Protein AF-A0A960N3G1-F1 (afdb_monomer_lite)

Sequence (128 aa):
MLFERSHIGPIVGRLAEEFGIHLGTVSWRFPGWCGLLYDEERYLWGTHFSKKRFSAHCLEEYARTFRTVEVDSTYYALPKMDFIDGLAAQVPKDFVFSFKVPDDITIKTFPHLNTFGDRAGKANPYFL

Foldseek 3Di:
DAADLVVQQVVQVCCCVVPVDFDEEADQQDPVCDVGQDPQVQQDDDNDGHSPSSVQQRLLSRQSRGQEYEDAVCQADPDDPVRVVSNCVSHDPRRYYHYDHHPLADPQQADQDVSCPPRHRPGRPNYD

Secondary structure (DSSP, 8-state):
----HHHHHHHHHHHHHHH----EEE-S--GGGBTTTB-GGGGEETTEE-HHHHHHHHHHHHTTT-SEEEEGGGGSSPPPHHHHHHHHTTS-TT-EEEEPPPHHHH-SB--S-GGGGGGTTSBPTT--

Radius of gyration: 18.04 Å; chains: 1; bounding box: 43×40×47 Å

Structure (mmCIF, N/CA/C/O backbone):
data_AF-A0A960N3G1-F1
#
_entry.id   AF-A0A960N3G1-F1
#
loop_
_atom_site.group_PDB
_atom_site.id
_atom_site.type_symbol
_atom_site.label_atom_id
_atom_site.label_alt_id
_atom_site.label_comp_id
_atom_site.label_asym_id
_atom_site.label_entity_id
_atom_site.label_seq_id
_atom_site.pdbx_PDB_ins_code
_atom_site.Cartn_x
_atom_site.Cartn_y
_atom_site.Cartn_z
_atom_site.occupancy
_atom_site.B_iso_or_equiv
_atom_site.auth_seq_id
_atom_site.auth_comp_id
_atom_site.auth_asym_id
_atom_site.auth_atom_id
_atom_site.pdbx_PDB_model_num
ATOM 1 N N . MET A 1 1 ? 25.361 2.142 -2.681 1.00 52.94 1 MET A N 1
ATOM 2 C CA . MET A 1 1 ? 24.886 0.818 -3.131 1.00 52.94 1 MET A CA 1
ATOM 3 C C . MET A 1 1 ? 23.586 1.078 -3.880 1.00 52.94 1 MET A C 1
ATOM 5 O O . MET A 1 1 ? 22.677 1.610 -3.255 1.00 52.94 1 MET A O 1
ATOM 9 N N . LEU A 1 2 ? 23.541 0.887 -5.204 1.00 70.94 2 LEU A N 1
ATOM 10 C CA . LEU A 1 2 ? 22.304 1.087 -5.974 1.00 70.94 2 LEU A CA 1
ATOM 11 C C . LEU A 1 2 ? 21.372 -0.113 -5.752 1.00 70.94 2 LEU A C 1
ATOM 13 O O . LEU A 1 2 ? 21.829 -1.246 -5.634 1.00 70.94 2 LEU A O 1
ATOM 17 N N . PHE A 1 3 ? 20.072 0.146 -5.668 1.00 82.38 3 PHE A N 1
ATOM 18 C CA . PHE A 1 3 ? 19.040 -0.887 -5.636 1.00 82.38 3 PHE A CA 1
ATOM 19 C C . PHE A 1 3 ? 18.870 -1.461 -7.050 1.00 82.38 3 PHE A C 1
ATOM 21 O O . PHE A 1 3 ? 18.434 -0.744 -7.948 1.00 82.38 3 PHE A O 1
ATOM 28 N N . GLU A 1 4 ? 19.198 -2.739 -7.258 1.00 86.25 4 GLU A N 1
ATOM 29 C CA . GLU A 1 4 ? 19.059 -3.404 -8.562 1.00 86.25 4 GLU A CA 1
ATOM 30 C C . GLU A 1 4 ? 17.865 -4.370 -8.576 1.00 86.25 4 GLU A C 1
ATOM 32 O O . GLU A 1 4 ? 17.924 -5.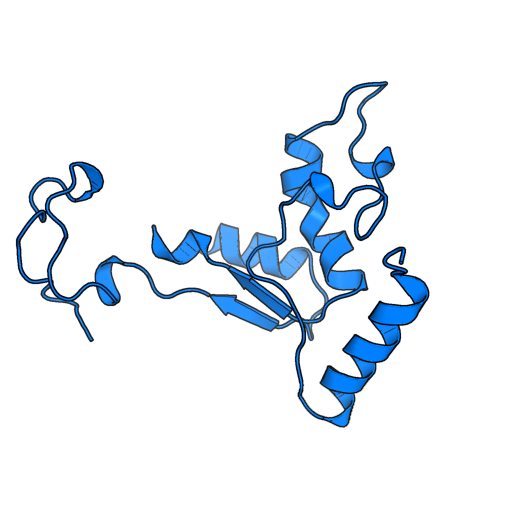483 -8.044 1.00 86.25 4 GLU A O 1
ATOM 37 N N . ARG A 1 5 ? 16.772 -3.953 -9.233 1.00 85.12 5 ARG A N 1
ATOM 38 C CA . ARG A 1 5 ? 15.532 -4.740 -9.401 1.00 85.12 5 ARG A CA 1
ATOM 39 C C . ARG A 1 5 ? 15.765 -6.150 -9.940 1.00 85.12 5 ARG A C 1
ATOM 41 O O . ARG A 1 5 ? 15.140 -7.095 -9.464 1.00 85.12 5 ARG A O 1
ATOM 48 N N . SER A 1 6 ? 16.658 -6.283 -10.921 1.00 87.19 6 SER A N 1
ATOM 49 C CA . SER A 1 6 ? 16.989 -7.549 -11.589 1.00 87.19 6 SER A CA 1
ATOM 50 C C . SER A 1 6 ? 17.617 -8.574 -10.646 1.00 87.19 6 SER A C 1
ATOM 52 O O . SER A 1 6 ? 17.460 -9.772 -10.863 1.00 87.19 6 SER A O 1
ATOM 54 N N . HIS A 1 7 ? 18.291 -8.116 -9.591 1.00 90.38 7 HIS A N 1
ATOM 55 C CA . HIS A 1 7 ? 18.900 -8.983 -8.591 1.00 90.38 7 HIS A CA 1
ATOM 56 C C . HIS A 1 7 ? 17.939 -9.255 -7.422 1.00 90.38 7 HIS A C 1
ATOM 58 O O . HIS A 1 7 ? 17.792 -10.397 -6.989 1.00 90.38 7 HIS A O 1
ATOM 64 N N . ILE A 1 8 ? 17.240 -8.226 -6.934 1.00 92.25 8 ILE A N 1
ATOM 65 C CA . ILE A 1 8 ? 16.378 -8.339 -5.746 1.00 92.25 8 ILE A CA 1
ATOM 66 C C . ILE A 1 8 ? 15.095 -9.125 -6.041 1.00 92.25 8 ILE A C 1
ATOM 68 O O . ILE A 1 8 ? 14.712 -9.972 -5.237 1.00 92.25 8 ILE A O 1
ATOM 72 N N . GLY A 1 9 ? 14.454 -8.894 -7.193 1.00 93.06 9 GLY A N 1
ATOM 73 C CA . GLY A 1 9 ? 13.182 -9.536 -7.546 1.00 93.06 9 GLY A CA 1
ATOM 74 C C . GLY A 1 9 ? 13.225 -11.070 -7.471 1.00 93.06 9 GLY A C 1
ATOM 75 O O . GLY A 1 9 ? 12.397 -11.656 -6.774 1.00 93.06 9 GLY A O 1
ATOM 76 N N . PRO A 1 10 ? 14.213 -11.742 -8.096 1.00 94.88 10 PRO A N 1
ATOM 77 C CA . PRO A 1 10 ? 14.358 -13.195 -7.996 1.00 94.88 10 PRO A CA 1
ATOM 78 C C . PRO A 1 10 ? 14.589 -13.710 -6.570 1.00 94.88 10 PRO A C 1
ATOM 80 O O . PRO A 1 10 ? 14.093 -14.779 -6.222 1.00 94.88 10 PRO A O 1
ATOM 83 N N . ILE A 1 11 ? 15.329 -12.972 -5.734 1.00 95.19 11 ILE A N 1
ATOM 84 C CA . ILE A 1 11 ? 15.574 -13.363 -4.336 1.00 95.19 11 ILE A CA 1
ATOM 85 C C . ILE A 1 11 ? 14.272 -13.295 -3.536 1.00 95.19 11 ILE A C 1
ATOM 87 O O . ILE A 1 11 ? 13.922 -14.256 -2.855 1.00 95.19 11 ILE A O 1
ATOM 91 N N . VAL A 1 12 ? 13.541 -12.182 -3.646 1.00 95.62 12 VAL A N 1
ATOM 92 C CA . VAL A 1 12 ? 12.249 -12.000 -2.969 1.00 95.62 12 VAL A CA 1
ATOM 93 C C . VAL A 1 12 ? 11.222 -13.023 -3.467 1.00 95.62 12 VAL A C 1
ATOM 95 O O . VAL A 1 12 ? 10.473 -13.568 -2.662 1.00 95.62 12 VAL A O 1
ATOM 98 N N . GLY A 1 13 ? 11.225 -13.334 -4.768 1.00 95.62 13 GLY A N 1
ATOM 99 C CA . GLY A 1 13 ? 10.397 -14.390 -5.356 1.00 95.62 13 GLY A CA 1
ATOM 100 C C . GLY A 1 13 ? 10.655 -15.759 -4.727 1.00 95.62 13 GLY A C 1
ATOM 101 O O . GLY A 1 13 ? 9.722 -16.362 -4.206 1.00 95.62 13 GLY A O 1
ATOM 102 N N . ARG A 1 14 ? 11.920 -16.205 -4.675 1.00 96.50 14 ARG A N 1
ATOM 103 C CA . ARG A 1 14 ? 12.274 -17.486 -4.035 1.00 96.50 14 ARG A CA 1
ATOM 104 C C . ARG A 1 14 ? 11.903 -17.535 -2.555 1.00 96.50 14 ARG A C 1
ATOM 106 O O . ARG A 1 14 ? 11.443 -18.567 -2.088 1.00 96.50 14 ARG A O 1
ATOM 113 N N . LEU A 1 15 ? 12.069 -16.437 -1.811 1.00 97.12 15 LEU A N 1
ATOM 114 C CA . LEU A 1 15 ? 11.665 -16.388 -0.399 1.00 97.12 15 LEU A CA 1
ATOM 115 C C . LEU A 1 15 ? 10.162 -16.644 -0.216 1.00 97.12 15 LEU A C 1
ATOM 117 O O . LEU A 1 15 ? 9.778 -17.392 0.685 1.00 97.12 15 LEU A O 1
ATOM 121 N N . ALA A 1 16 ? 9.329 -16.066 -1.083 1.00 96.38 16 ALA A N 1
ATOM 122 C CA . ALA A 1 16 ? 7.888 -16.283 -1.043 1.00 96.38 16 ALA A CA 1
ATOM 123 C C . ALA A 1 16 ? 7.522 -17.718 -1.458 1.00 96.38 16 ALA A C 1
ATOM 125 O O . ALA A 1 16 ? 6.764 -18.379 -0.753 1.00 96.38 16 ALA A O 1
ATOM 126 N N . GLU A 1 17 ? 8.092 -18.212 -2.560 1.00 95.81 17 GLU A N 1
ATOM 127 C CA . GLU A 1 17 ? 7.750 -19.514 -3.149 1.00 95.81 17 GLU A CA 1
ATOM 128 C C . GLU A 1 17 ? 8.268 -20.707 -2.326 1.00 95.81 17 GLU A C 1
ATOM 130 O O . GLU A 1 17 ? 7.529 -21.662 -2.099 1.00 95.81 17 GLU A O 1
ATOM 135 N N . GLU A 1 18 ? 9.519 -20.662 -1.860 1.00 97.69 18 GLU A N 1
ATOM 136 C CA . GLU A 1 18 ? 10.168 -21.793 -1.179 1.00 97.69 18 GLU A CA 1
ATOM 137 C C . GLU A 1 18 ? 9.945 -21.785 0.339 1.00 97.69 18 GLU A C 1
ATOM 139 O O . GLU A 1 18 ? 9.923 -22.844 0.966 1.00 97.69 18 GLU A O 1
ATOM 144 N N . PHE A 1 19 ? 9.777 -20.603 0.942 1.00 97.62 19 PHE A N 1
ATOM 145 C CA . PHE A 1 19 ? 9.746 -20.450 2.403 1.00 97.62 19 PHE A CA 1
ATOM 146 C C . PHE A 1 19 ? 8.479 -19.767 2.933 1.00 97.62 19 PHE A C 1
ATOM 148 O O . PHE A 1 19 ? 8.326 -19.638 4.147 1.00 97.62 19 PHE A O 1
ATOM 155 N N . GLY A 1 20 ? 7.576 -19.298 2.064 1.00 96.56 20 GLY A N 1
ATOM 156 C CA . GLY A 1 20 ? 6.399 -18.526 2.476 1.00 96.56 20 GLY A CA 1
ATOM 157 C C . GLY A 1 20 ? 6.734 -17.151 3.072 1.00 96.56 20 GLY A C 1
ATOM 158 O O . GLY A 1 20 ? 5.869 -16.506 3.671 1.00 96.56 20 GLY A O 1
ATOM 159 N N . ILE A 1 21 ? 7.976 -16.678 2.922 1.00 97.38 21 ILE A N 1
ATOM 160 C CA . ILE A 1 21 ? 8.445 -15.403 3.469 1.00 97.38 21 ILE A CA 1
ATOM 161 C C . ILE A 1 21 ? 8.199 -14.305 2.436 1.00 97.38 21 ILE A C 1
ATOM 163 O O . ILE A 1 21 ? 8.877 -14.223 1.415 1.00 97.38 21 ILE A O 1
ATOM 167 N N . HIS A 1 22 ? 7.250 -13.419 2.728 1.00 97.69 22 HIS A N 1
ATOM 168 C CA . HIS A 1 22 ? 6.891 -12.319 1.839 1.00 97.69 22 HIS A CA 1
ATOM 169 C C . HIS A 1 22 ? 7.577 -11.027 2.288 1.00 97.69 22 HIS A C 1
ATOM 171 O O . HIS A 1 22 ? 7.336 -10.541 3.392 1.00 97.69 22 HIS A O 1
ATOM 177 N N . LEU A 1 23 ? 8.420 -10.457 1.422 1.00 97.25 23 LEU A N 1
ATOM 178 C CA . LEU A 1 23 ? 9.073 -9.168 1.659 1.00 97.25 23 LEU A CA 1
ATOM 179 C C . LEU A 1 23 ? 8.404 -8.063 0.840 1.00 97.25 23 LEU A C 1
ATOM 181 O O . LEU A 1 23 ? 8.125 -8.236 -0.350 1.00 97.25 23 LEU A O 1
ATOM 185 N N . GLY A 1 24 ? 8.183 -6.923 1.491 1.00 97.00 24 GLY A N 1
ATOM 186 C CA . GLY A 1 24 ? 7.532 -5.746 0.928 1.00 97.00 24 GLY A CA 1
ATOM 187 C C . GLY A 1 24 ? 7.744 -4.510 1.800 1.00 97.00 24 GLY A C 1
ATOM 188 O O . GLY A 1 24 ? 8.561 -4.510 2.720 1.00 97.00 24 GLY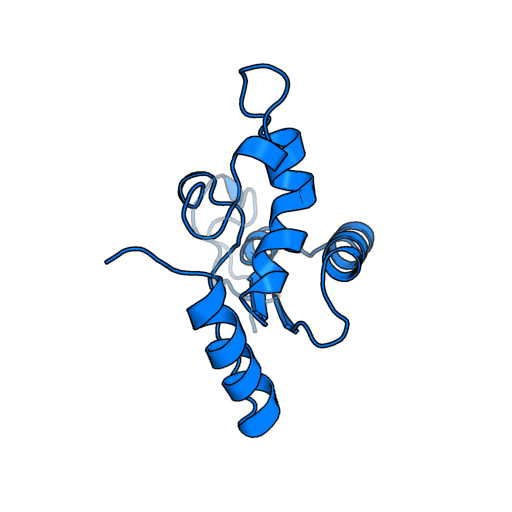 A O 1
ATOM 189 N N . THR A 1 25 ? 7.005 -3.448 1.499 1.00 97.50 25 THR A N 1
ATOM 190 C CA . THR A 1 25 ? 7.087 -2.141 2.167 1.00 97.50 25 THR A CA 1
ATOM 191 C C . THR A 1 25 ? 5.726 -1.707 2.699 1.00 97.50 25 THR A C 1
ATOM 193 O O . THR A 1 25 ? 4.688 -2.247 2.312 1.00 97.50 25 THR A O 1
ATOM 196 N N . VAL A 1 26 ? 5.734 -0.686 3.558 1.00 97.44 26 VAL A N 1
ATOM 197 C CA . VAL A 1 26 ? 4.523 0.074 3.877 1.00 97.44 26 VAL A CA 1
ATOM 198 C C . VAL A 1 26 ? 4.295 1.098 2.778 1.00 97.44 26 VAL A C 1
ATOM 200 O O . VAL A 1 26 ? 5.148 1.956 2.544 1.00 97.44 26 VAL A O 1
ATOM 203 N N . SER A 1 27 ? 3.155 0.985 2.093 1.00 96.44 27 SER A N 1
ATOM 204 C CA . SER A 1 27 ? 2.839 1.725 0.872 1.00 96.44 27 SER A CA 1
ATOM 205 C C . SER A 1 27 ? 3.812 1.438 -0.288 1.00 96.44 27 SER A C 1
ATOM 207 O O . SER A 1 27 ? 4.840 0.776 -0.152 1.00 96.44 27 SER A O 1
ATOM 209 N N . TRP A 1 28 ? 3.450 1.915 -1.478 1.00 97.50 28 TRP A N 1
ATOM 210 C CA . TRP A 1 28 ? 4.219 1.767 -2.720 1.00 97.50 28 TRP A CA 1
ATOM 211 C C . TRP A 1 28 ? 4.356 3.089 -3.488 1.00 97.50 28 TRP A C 1
ATOM 213 O O . TRP A 1 28 ? 5.146 3.196 -4.423 1.00 97.50 28 TRP A O 1
ATOM 223 N N . ARG A 1 29 ? 3.612 4.138 -3.117 1.00 96.00 29 ARG A N 1
ATOM 224 C CA . ARG A 1 29 ? 3.476 5.357 -3.935 1.00 96.00 29 ARG A CA 1
ATOM 225 C C . ARG A 1 29 ? 4.531 6.410 -3.596 1.00 96.00 29 ARG A C 1
ATOM 227 O O . ARG A 1 29 ? 4.193 7.521 -3.198 1.00 96.00 29 ARG A O 1
ATOM 234 N N . PHE A 1 30 ? 5.804 6.083 -3.808 1.00 95.81 30 PHE A N 1
ATOM 235 C CA . PHE A 1 30 ? 6.926 6.992 -3.552 1.00 95.81 30 PHE A CA 1
ATOM 236 C C . PHE A 1 30 ? 7.681 7.350 -4.843 1.00 95.81 30 PHE A C 1
ATOM 238 O O . PHE A 1 30 ? 8.519 6.569 -5.294 1.00 95.81 30 PHE A O 1
ATOM 245 N N . PRO A 1 31 ? 7.452 8.544 -5.434 1.00 95.62 31 PRO A N 1
ATOM 246 C CA . PRO A 1 31 ? 8.181 8.987 -6.627 1.00 95.62 31 PRO A CA 1
ATOM 247 C C . PRO A 1 31 ? 9.702 9.042 -6.435 1.00 95.62 31 PRO A C 1
ATOM 249 O O . PRO A 1 31 ? 10.440 8.873 -7.396 1.00 95.62 31 PRO A O 1
ATOM 252 N N . GLY A 1 32 ? 10.180 9.212 -5.196 1.00 95.12 32 GLY A N 1
ATOM 253 C CA . GLY A 1 32 ? 11.610 9.178 -4.866 1.00 95.12 32 GLY A CA 1
ATOM 254 C C . GLY A 1 32 ? 12.298 7.832 -5.130 1.00 95.12 32 GLY A C 1
ATOM 255 O O . GLY A 1 32 ? 13.514 7.748 -5.008 1.00 95.12 32 GLY A O 1
ATOM 256 N N . TRP A 1 33 ? 11.552 6.783 -5.491 1.00 95.44 33 TRP A N 1
ATOM 257 C CA . TRP A 1 33 ? 12.111 5.506 -5.943 1.00 95.44 33 TRP A CA 1
ATOM 258 C C . TRP A 1 33 ? 12.303 5.420 -7.466 1.00 95.44 33 TRP A C 1
ATOM 260 O O . TRP A 1 33 ? 12.705 4.365 -7.964 1.00 95.44 33 TRP A O 1
ATOM 270 N N . CYS A 1 34 ? 12.037 6.497 -8.213 1.00 94.81 34 CYS A N 1
ATOM 271 C CA . CYS A 1 34 ? 12.427 6.589 -9.621 1.00 94.81 34 CYS A CA 1
ATOM 272 C C . CYS A 1 34 ? 13.951 6.450 -9.768 1.00 94.81 34 CYS A C 1
ATOM 274 O O . CYS A 1 34 ? 14.714 6.960 -8.950 1.00 94.81 34 CYS A O 1
ATOM 276 N N . GLY A 1 35 ? 14.390 5.687 -10.768 1.00 91.44 35 GLY A N 1
ATOM 277 C CA . GLY A 1 35 ? 15.788 5.280 -10.943 1.00 91.44 35 GLY A CA 1
ATOM 278 C C . GLY A 1 35 ? 16.224 4.105 -10.056 1.00 91.44 35 GLY A C 1
ATOM 279 O O . GLY A 1 35 ? 17.297 3.550 -10.270 1.00 91.44 35 GLY A O 1
ATOM 280 N N . LEU A 1 36 ? 15.391 3.687 -9.094 1.00 92.12 36 LEU A N 1
ATOM 281 C CA . LEU A 1 36 ? 15.609 2.507 -8.253 1.00 92.12 36 LEU A CA 1
ATOM 282 C C . LEU A 1 36 ? 14.574 1.429 -8.597 1.00 92.12 36 LEU A C 1
ATOM 284 O O . LEU A 1 36 ? 14.794 0.618 -9.496 1.00 92.12 36 LEU A O 1
ATOM 288 N N . LEU A 1 37 ? 13.422 1.445 -7.921 1.00 93.69 37 LEU A N 1
ATOM 289 C CA . LEU A 1 37 ? 12.303 0.526 -8.143 1.00 93.69 37 LEU A CA 1
ATOM 290 C C . LEU A 1 37 ? 11.421 0.945 -9.329 1.00 93.69 37 LEU A C 1
ATOM 292 O O . LEU A 1 37 ? 10.753 0.096 -9.913 1.00 93.69 37 LEU A O 1
ATOM 296 N N . TYR A 1 38 ? 11.435 2.226 -9.701 1.00 95.50 38 TYR A N 1
ATOM 297 C CA . TYR A 1 38 ? 10.563 2.774 -10.736 1.00 95.50 38 TYR A CA 1
ATOM 298 C C . TYR A 1 38 ? 11.335 3.343 -11.919 1.00 95.50 38 TYR A C 1
ATOM 300 O O . TYR A 1 38 ? 12.373 3.982 -11.754 1.00 95.50 38 TYR A O 1
ATOM 308 N N . ASP A 1 39 ? 10.831 3.094 -13.121 1.00 94.94 39 ASP A N 1
ATOM 309 C CA . ASP A 1 39 ? 11.274 3.727 -14.354 1.00 94.94 39 ASP A CA 1
ATOM 310 C C . ASP A 1 39 ? 10.528 5.055 -14.542 1.00 94.94 39 ASP A C 1
ATOM 312 O O . ASP A 1 39 ? 9.313 5.082 -14.754 1.00 94.94 39 ASP A O 1
ATOM 316 N N . GLU A 1 40 ? 11.261 6.164 -14.423 1.00 95.44 40 GLU A N 1
ATOM 317 C CA . GLU A 1 40 ? 10.700 7.513 -14.500 1.00 95.44 40 GLU A CA 1
ATOM 318 C C . GLU A 1 40 ? 10.004 7.773 -15.842 1.00 95.44 40 GLU A C 1
ATOM 320 O O . GLU A 1 40 ? 8.945 8.408 -15.868 1.00 95.44 40 GLU A O 1
ATOM 325 N N . GLU A 1 41 ? 10.536 7.225 -16.940 1.00 95.75 41 GLU A N 1
ATOM 326 C CA . GLU A 1 41 ? 10.043 7.471 -18.298 1.00 95.75 41 GLU A CA 1
ATOM 327 C C . GLU A 1 41 ? 8.577 7.049 -18.463 1.00 95.75 41 GLU A C 1
ATOM 329 O O . GLU A 1 41 ? 7.805 7.704 -19.169 1.00 95.75 41 GLU A O 1
ATOM 334 N N . ARG A 1 42 ? 8.133 6.018 -17.729 1.00 95.38 42 ARG A N 1
ATOM 335 C CA . ARG A 1 42 ? 6.735 5.545 -17.740 1.00 95.38 42 ARG A CA 1
ATOM 336 C C . ARG A 1 42 ? 5.742 6.605 -17.259 1.00 95.38 42 ARG A C 1
ATOM 338 O O . ARG A 1 42 ? 4.556 6.587 -17.631 1.00 95.38 42 ARG A O 1
ATOM 345 N N . TYR A 1 43 ? 6.213 7.525 -16.425 1.00 96.81 43 TYR A N 1
ATOM 346 C CA . TYR A 1 43 ? 5.399 8.514 -15.729 1.00 96.81 43 TYR A CA 1
ATOM 347 C C . TYR A 1 43 ? 5.547 9.922 -16.301 1.00 96.81 43 TYR A C 1
ATOM 349 O O . TYR A 1 43 ? 4.801 10.814 -15.890 1.00 96.81 43 TYR A O 1
ATOM 357 N N . LEU A 1 44 ? 6.435 10.124 -17.274 1.00 96.06 44 LEU A N 1
ATOM 358 C CA . LEU A 1 44 ? 6.559 11.391 -17.980 1.00 96.06 44 LEU A CA 1
ATOM 359 C C . LEU A 1 44 ? 5.396 11.604 -18.964 1.00 96.06 44 LEU A C 1
ATOM 361 O O . LEU A 1 44 ? 4.852 10.679 -19.570 1.00 96.06 44 LEU A O 1
ATOM 365 N N . TRP A 1 45 ? 4.997 12.863 -19.115 1.00 91.31 45 TRP A N 1
ATOM 366 C CA . TRP A 1 45 ? 4.149 13.358 -20.192 1.00 91.31 45 TRP A CA 1
ATOM 367 C C . TRP A 1 45 ? 4.851 14.571 -20.805 1.00 91.31 45 TRP A C 1
ATOM 369 O O . TRP A 1 45 ? 4.884 15.653 -20.212 1.00 91.31 45 TRP A O 1
ATOM 379 N N . GLY A 1 46 ? 5.501 14.358 -21.953 1.00 90.88 46 GLY A N 1
ATOM 380 C CA . GLY A 1 46 ? 6.515 15.288 -22.451 1.00 90.88 46 GLY A CA 1
ATOM 381 C C . GLY A 1 46 ? 7.707 15.323 -21.493 1.00 90.88 46 GLY A C 1
ATOM 382 O O . GLY A 1 46 ? 8.270 14.284 -21.170 1.00 90.88 46 GLY A O 1
ATOM 383 N N . THR A 1 47 ? 8.059 16.508 -20.999 1.00 90.69 47 THR A N 1
ATOM 384 C CA . THR A 1 47 ? 9.141 16.709 -20.018 1.00 90.69 47 THR A CA 1
ATOM 385 C C . THR A 1 47 ? 8.655 16.722 -18.563 1.00 90.69 47 THR A C 1
ATOM 387 O O . THR A 1 47 ? 9.457 16.905 -17.650 1.00 90.69 47 THR A O 1
ATOM 390 N N . HIS A 1 48 ? 7.350 16.556 -18.317 1.00 95.06 48 HIS A N 1
ATOM 391 C CA . HIS A 1 48 ? 6.763 16.693 -16.984 1.00 95.06 48 HIS A CA 1
ATOM 392 C C . HIS A 1 48 ? 6.420 15.346 -16.351 1.00 95.06 48 HIS A C 1
ATOM 394 O O . HIS A 1 48 ? 5.757 14.512 -16.965 1.00 95.06 48 HIS A O 1
ATOM 400 N N . PHE A 1 49 ? 6.762 15.176 -15.073 1.00 96.06 49 PHE A N 1
ATOM 401 C CA . PHE A 1 49 ? 6.347 14.013 -14.292 1.00 96.06 49 PHE A CA 1
ATOM 402 C C . PHE A 1 49 ? 4.854 14.071 -13.934 1.00 96.06 49 PHE A C 1
ATOM 404 O O . PHE A 1 49 ? 4.387 14.962 -13.217 1.00 96.06 49 PHE A O 1
ATOM 411 N N . SER A 1 50 ? 4.084 13.087 -14.394 1.00 97.31 50 SER A N 1
ATOM 412 C CA . SER A 1 50 ? 2.648 13.000 -14.145 1.00 97.31 50 SER A CA 1
ATOM 413 C C . SER A 1 50 ? 2.348 12.216 -12.869 1.00 97.31 50 SER A C 1
ATOM 415 O O . SER A 1 50 ? 2.288 10.984 -12.862 1.00 97.31 50 SER A O 1
ATOM 417 N N . LYS A 1 51 ? 2.037 12.937 -11.784 1.00 96.12 51 LYS A N 1
ATOM 418 C CA . LYS A 1 51 ? 1.586 12.336 -10.511 1.00 96.12 51 LYS A CA 1
ATOM 419 C C . LYS A 1 51 ? 0.368 11.422 -10.681 1.00 96.12 51 LYS A C 1
ATOM 421 O O . LYS A 1 51 ? 0.251 10.426 -9.969 1.00 96.12 51 LYS A O 1
ATOM 426 N N . LYS A 1 52 ? -0.528 11.751 -11.620 1.00 96.12 52 LYS A N 1
ATOM 427 C CA . LYS A 1 52 ? -1.719 10.946 -11.929 1.00 96.12 52 LYS A CA 1
ATOM 428 C C . LYS A 1 52 ? -1.328 9.599 -12.538 1.00 96.12 52 LYS A C 1
ATOM 430 O O . LYS A 1 52 ? -1.792 8.578 -12.046 1.00 96.12 52 LYS A O 1
ATOM 435 N N . ARG A 1 53 ? -0.453 9.593 -13.555 1.00 95.94 53 ARG A N 1
ATOM 436 C CA . ARG A 1 53 ? 0.053 8.347 -14.163 1.00 95.94 53 ARG A CA 1
ATOM 437 C C . ARG A 1 53 ? 0.815 7.512 -13.141 1.00 95.94 53 ARG A C 1
ATOM 439 O O . ARG A 1 53 ? 0.564 6.319 -13.034 1.00 95.94 53 ARG A O 1
ATOM 446 N N . PHE A 1 54 ? 1.680 8.148 -12.352 1.00 97.75 54 PHE A N 1
ATOM 447 C CA . PHE A 1 54 ? 2.412 7.468 -11.286 1.00 97.75 54 PHE A CA 1
ATOM 448 C C . PHE A 1 54 ? 1.470 6.786 -10.295 1.00 97.75 54 PHE A C 1
ATOM 450 O O . PHE A 1 54 ? 1.550 5.579 -10.094 1.00 97.75 54 PHE A O 1
ATOM 457 N N . SER A 1 55 ? 0.510 7.529 -9.745 1.00 95.38 55 SER A N 1
ATOM 458 C CA . SER A 1 55 ? -0.445 6.984 -8.773 1.00 95.38 55 SER A CA 1
ATOM 459 C C . SER A 1 55 ? -1.306 5.853 -9.340 1.00 95.38 55 SER A C 1
ATOM 461 O O . SER A 1 55 ? -1.722 4.990 -8.575 1.00 95.38 55 SER A O 1
ATOM 463 N N . ALA A 1 56 ? -1.573 5.866 -10.649 1.00 94.69 56 ALA A N 1
ATOM 464 C CA . ALA A 1 56 ? -2.400 4.869 -11.318 1.00 94.69 56 ALA A CA 1
ATOM 465 C C . ALA A 1 56 ? -1.657 3.571 -11.673 1.00 94.69 56 ALA A C 1
ATOM 467 O O . ALA A 1 56 ? -2.317 2.547 -11.764 1.00 94.69 56 ALA A O 1
ATOM 468 N N . HIS A 1 57 ? -0.333 3.609 -11.882 1.00 96.00 57 HIS A N 1
ATOM 469 C CA . HIS A 1 57 ? 0.399 2.483 -12.489 1.00 96.00 57 HIS A CA 1
ATOM 470 C C . HIS A 1 57 ? 1.642 2.022 -11.721 1.00 96.00 57 HIS A C 1
ATOM 472 O O . HIS A 1 57 ? 2.234 1.003 -12.075 1.00 96.00 57 HIS A O 1
ATOM 478 N N . CYS A 1 58 ? 2.087 2.744 -10.686 1.00 97.81 58 CYS A N 1
ATOM 479 C CA . CYS A 1 58 ? 3.313 2.360 -9.976 1.00 97.81 58 CYS A CA 1
ATOM 480 C C . CYS A 1 58 ? 3.191 1.028 -9.222 1.00 97.81 58 CYS A C 1
ATOM 482 O O . CYS A 1 58 ? 4.201 0.352 -9.044 1.00 97.81 58 CYS A O 1
ATOM 484 N N . LEU A 1 59 ? 1.978 0.594 -8.849 1.00 98.50 59 LEU A N 1
ATOM 485 C CA . LEU A 1 59 ? 1.780 -0.717 -8.218 1.00 98.50 59 LEU A CA 1
ATOM 486 C C . LEU A 1 59 ? 2.145 -1.869 -9.161 1.00 98.50 59 LEU A C 1
ATOM 488 O O . LEU A 1 59 ? 2.779 -2.827 -8.730 1.00 98.50 59 LEU A O 1
ATOM 492 N N . GLU A 1 60 ? 1.809 -1.750 -10.449 1.00 97.81 60 GLU A N 1
ATOM 493 C CA . GLU A 1 60 ? 2.158 -2.755 -11.462 1.00 97.81 60 GLU A CA 1
ATOM 494 C C . GLU A 1 60 ? 3.673 -2.974 -11.540 1.00 97.81 60 GLU A C 1
ATOM 496 O O . GLU A 1 60 ? 4.144 -4.081 -11.779 1.00 97.81 60 GLU A O 1
ATOM 501 N N . GLU A 1 61 ? 4.455 -1.907 -11.362 1.00 96.19 61 GLU A N 1
ATOM 502 C CA . GLU A 1 61 ? 5.914 -1.976 -11.391 1.00 96.19 61 GLU A CA 1
ATOM 503 C C . GLU A 1 61 ? 6.490 -2.465 -10.067 1.00 96.19 61 GLU A C 1
ATOM 505 O O . GLU A 1 61 ? 7.402 -3.289 -10.065 1.00 96.19 61 GLU A O 1
ATOM 510 N N . TYR A 1 62 ? 5.912 -2.017 -8.952 1.00 97.75 62 TYR A N 1
ATOM 511 C CA . TYR A 1 62 ? 6.244 -2.488 -7.611 1.00 97.75 62 TYR A CA 1
ATOM 512 C C . TYR A 1 62 ? 6.133 -4.017 -7.517 1.00 97.75 62 TYR A C 1
ATOM 514 O O . TYR A 1 62 ? 7.056 -4.695 -7.053 1.00 97.75 62 TYR A O 1
ATOM 522 N N . ALA A 1 63 ? 5.035 -4.565 -8.045 1.00 97.38 63 ALA A N 1
ATOM 523 C CA . ALA A 1 63 ? 4.727 -5.992 -8.037 1.00 97.38 63 ALA A CA 1
ATOM 524 C C . ALA A 1 63 ? 5.637 -6.843 -8.943 1.00 97.38 63 ALA A C 1
ATOM 526 O O . ALA A 1 63 ? 5.566 -8.070 -8.909 1.00 97.38 63 ALA A O 1
ATOM 527 N N . ARG A 1 64 ? 6.527 -6.223 -9.735 1.00 94.19 64 ARG A N 1
ATOM 528 C CA . ARG A 1 64 ? 7.583 -6.945 -10.473 1.00 94.19 64 ARG A CA 1
ATOM 529 C C . ARG A 1 64 ? 8.769 -7.321 -9.591 1.00 94.19 64 ARG A C 1
ATOM 531 O O . ARG A 1 64 ? 9.581 -8.146 -9.996 1.00 94.19 64 ARG A O 1
ATOM 538 N N . THR A 1 65 ? 8.925 -6.681 -8.433 1.00 95.75 65 THR A N 1
ATOM 539 C CA . THR A 1 65 ? 10.060 -6.912 -7.525 1.00 95.75 65 THR A CA 1
ATOM 540 C C . THR A 1 65 ? 9.609 -7.478 -6.188 1.00 95.75 65 THR A C 1
ATOM 542 O O . THR A 1 65 ? 10.221 -8.423 -5.698 1.00 95.75 65 THR A O 1
ATOM 545 N N . PHE A 1 66 ? 8.541 -6.935 -5.607 1.00 97.44 66 PHE A N 1
ATOM 546 C CA . PHE A 1 66 ? 8.016 -7.393 -4.324 1.00 97.44 66 PHE A CA 1
ATOM 547 C C . PHE A 1 66 ? 6.778 -8.268 -4.508 1.00 97.44 66 PHE A C 1
ATOM 549 O O . PHE A 1 66 ? 6.065 -8.158 -5.504 1.00 97.44 66 PHE A O 1
ATOM 556 N N . ARG A 1 67 ? 6.526 -9.142 -3.5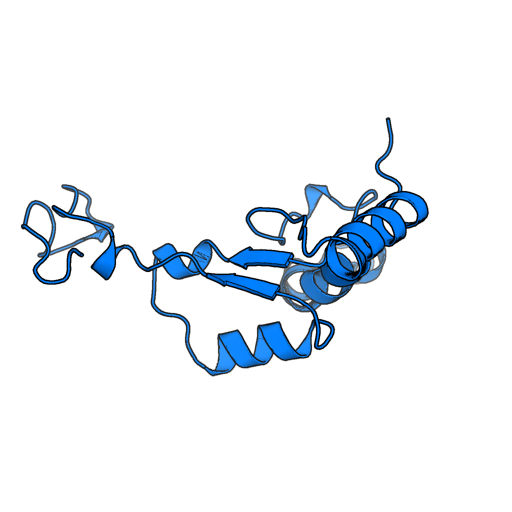29 1.00 97.12 67 ARG A N 1
ATOM 557 C CA . ARG A 1 67 ? 5.390 -10.084 -3.528 1.00 97.12 67 ARG A CA 1
ATOM 558 C C . ARG A 1 67 ? 4.290 -9.706 -2.540 1.00 97.12 67 ARG A C 1
ATOM 560 O O . ARG A 1 67 ? 3.274 -10.389 -2.456 1.00 97.12 67 ARG A O 1
ATOM 567 N N . THR A 1 68 ? 4.502 -8.641 -1.772 1.00 98.56 68 THR A N 1
ATOM 568 C CA . THR A 1 68 ? 3.520 -8.138 -0.817 1.00 98.56 68 THR A CA 1
ATOM 569 C C . THR A 1 68 ? 3.660 -6.640 -0.604 1.00 98.56 68 THR A C 1
ATOM 571 O O . THR A 1 68 ? 4.720 -6.071 -0.871 1.00 98.56 68 THR A O 1
ATOM 574 N N . VAL A 1 69 ? 2.603 -6.005 -0.107 1.00 98.62 69 VAL A N 1
ATOM 575 C CA . VAL A 1 69 ? 2.627 -4.615 0.358 1.00 98.62 69 VAL A CA 1
ATOM 576 C C . VAL A 1 69 ? 1.652 -4.418 1.514 1.00 98.62 69 VAL A C 1
ATOM 578 O O . VAL A 1 69 ? 0.575 -5.021 1.540 1.00 98.62 69 VAL A O 1
ATOM 581 N N . GLU A 1 70 ? 2.004 -3.539 2.452 1.00 98.56 70 GLU A N 1
ATOM 582 C CA . GLU A 1 70 ? 1.035 -3.021 3.417 1.00 98.56 70 GLU A CA 1
ATOM 583 C C . GLU A 1 70 ? 0.304 -1.808 2.826 1.00 98.56 70 GLU A C 1
ATOM 585 O O . GLU A 1 70 ? 0.915 -0.840 2.364 1.00 98.56 70 GLU A O 1
ATOM 590 N N . VAL A 1 71 ? -1.025 -1.860 2.865 1.00 98.06 71 VAL A N 1
ATOM 591 C CA . VAL A 1 71 ? -1.932 -0.777 2.498 1.00 98.06 71 VAL A CA 1
ATOM 592 C C . VAL A 1 71 ? -2.351 -0.065 3.783 1.00 98.06 71 VAL A C 1
ATOM 594 O O . VAL A 1 71 ? -3.324 -0.435 4.437 1.00 98.06 71 VAL A O 1
ATOM 597 N N . ASP A 1 72 ? -1.598 0.963 4.158 1.00 96.69 72 ASP A N 1
ATOM 598 C CA . ASP A 1 72 ? -1.813 1.732 5.388 1.00 96.69 72 ASP A CA 1
ATOM 599 C C . ASP A 1 72 ? -2.942 2.765 5.270 1.00 96.69 72 ASP A C 1
ATOM 601 O O . ASP A 1 72 ? -3.536 3.155 6.275 1.00 96.69 72 ASP A O 1
ATOM 605 N N . SER A 1 73 ? -3.307 3.164 4.047 1.00 95.25 73 SER A N 1
ATOM 606 C CA . SER A 1 73 ? -4.389 4.122 3.799 1.00 95.25 73 SER A CA 1
ATOM 607 C C . SER A 1 73 ? -5.752 3.657 4.322 1.00 95.25 73 SER A C 1
ATOM 609 O O . SER A 1 73 ? -6.615 4.493 4.581 1.00 95.25 73 SER A O 1
ATOM 611 N N . THR A 1 74 ? -5.956 2.345 4.489 1.00 96.69 74 THR A N 1
ATOM 612 C CA . THR A 1 74 ? -7.200 1.785 5.046 1.00 96.69 74 THR A CA 1
ATOM 613 C C . THR A 1 74 ? -7.337 1.990 6.550 1.00 96.69 74 THR A C 1
ATOM 615 O O . THR A 1 74 ? -8.420 1.802 7.090 1.00 96.69 74 THR A O 1
ATOM 618 N N . TYR A 1 75 ? -6.286 2.460 7.225 1.00 96.69 75 TYR A N 1
ATOM 619 C CA . TYR A 1 75 ? -6.397 2.925 8.604 1.00 96.69 75 TYR A CA 1
ATOM 620 C C . TYR A 1 75 ? -7.407 4.071 8.749 1.00 96.69 75 TYR A C 1
ATOM 622 O O . TYR A 1 75 ? -8.081 4.161 9.762 1.00 96.69 75 TYR A O 1
ATOM 630 N N . TYR A 1 76 ? -7.535 4.942 7.745 1.00 93.56 76 TYR A N 1
ATOM 631 C CA . TYR A 1 76 ? -8.384 6.137 7.837 1.00 93.56 76 TYR A CA 1
ATOM 632 C C . TYR A 1 76 ? -9.818 5.923 7.342 1.00 93.56 76 TYR A C 1
ATOM 634 O O . TYR A 1 76 ? -10.659 6.804 7.504 1.00 93.56 76 TYR A O 1
ATOM 642 N N . ALA A 1 77 ? -10.081 4.810 6.654 1.00 91.88 77 ALA A N 1
ATOM 643 C CA . ALA A 1 77 ? -11.400 4.466 6.139 1.00 91.88 77 ALA A CA 1
ATOM 644 C C . ALA A 1 77 ? -11.440 3.004 5.687 1.00 91.88 77 ALA A C 1
ATOM 646 O O . ALA A 1 77 ? -10.487 2.502 5.085 1.00 91.88 77 ALA A O 1
ATOM 647 N N . LEU A 1 78 ? -12.595 2.357 5.867 1.00 91.88 78 LEU A N 1
ATOM 648 C CA . LEU A 1 78 ? -12.858 1.061 5.244 1.00 91.88 78 LEU A CA 1
ATOM 649 C C . LEU A 1 78 ? -12.688 1.152 3.713 1.00 91.88 78 LEU A C 1
ATOM 651 O O . LEU A 1 78 ? -13.242 2.065 3.086 1.00 91.88 78 LEU A O 1
ATOM 655 N N . PRO A 1 79 ? -11.941 0.222 3.091 1.00 93.44 79 PRO A N 1
ATOM 656 C CA . PRO A 1 79 ? -11.757 0.225 1.647 1.00 93.44 79 PRO A CA 1
ATOM 657 C C . PRO A 1 79 ? -13.077 -0.071 0.926 1.00 93.44 79 PRO A C 1
ATOM 659 O O . PRO A 1 79 ? -13.859 -0.926 1.340 1.00 93.44 79 PRO A O 1
ATOM 662 N N . LYS A 1 80 ? -13.311 0.621 -0.193 1.00 96.06 80 LYS A N 1
ATOM 663 C CA . LYS A 1 80 ? -14.416 0.312 -1.114 1.00 96.06 80 LYS A CA 1
ATOM 664 C C . LYS A 1 80 ? -14.041 -0.872 -2.009 1.00 96.06 80 LYS A C 1
ATOM 666 O O . LYS A 1 80 ? -12.866 -1.027 -2.333 1.00 96.06 80 LYS A O 1
ATOM 671 N N . MET A 1 81 ? -15.033 -1.632 -2.475 1.00 96.69 81 MET A N 1
ATOM 672 C CA . MET A 1 81 ? -14.805 -2.775 -3.374 1.00 96.69 81 MET A CA 1
ATOM 673 C C . MET A 1 81 ? -14.040 -2.375 -4.640 1.00 96.69 81 MET A C 1
ATOM 675 O O . MET A 1 81 ? -12.979 -2.931 -4.884 1.00 96.69 81 MET A O 1
ATOM 679 N N . ASP A 1 82 ? -14.461 -1.314 -5.337 1.00 97.38 82 ASP A N 1
ATOM 680 C CA . ASP A 1 82 ? -13.774 -0.835 -6.549 1.00 97.38 82 ASP A CA 1
ATOM 681 C C . ASP A 1 82 ? -12.290 -0.494 -6.318 1.00 97.38 82 ASP A C 1
ATOM 683 O O . ASP A 1 82 ? -11.460 -0.620 -7.219 1.00 97.38 82 ASP A O 1
ATOM 687 N N . PHE A 1 83 ? -11.936 -0.044 -5.107 1.00 95.75 83 PHE A N 1
ATOM 688 C CA . PHE A 1 83 ? -10.541 0.204 -4.750 1.00 95.75 83 PHE A CA 1
ATOM 689 C C . PHE A 1 83 ? -9.763 -1.110 -4.635 1.00 95.75 83 PHE A C 1
ATOM 691 O O . PHE A 1 83 ? -8.665 -1.203 -5.175 1.00 95.75 83 PHE A O 1
ATOM 698 N N . ILE A 1 84 ? -10.334 -2.119 -3.973 1.00 96.94 84 ILE A N 1
ATOM 699 C CA . ILE A 1 84 ? -9.732 -3.454 -3.850 1.00 96.94 84 ILE A CA 1
ATOM 700 C C . ILE A 1 84 ? -9.591 -4.101 -5.231 1.00 96.94 84 ILE A C 1
ATOM 702 O O . ILE A 1 84 ? -8.505 -4.569 -5.567 1.00 96.94 84 ILE A O 1
ATOM 706 N N . ASP A 1 85 ? -10.640 -4.055 -6.054 1.00 97.75 85 ASP A N 1
ATOM 707 C CA . ASP A 1 85 ? -10.635 -4.603 -7.413 1.00 97.75 85 ASP A CA 1
ATOM 708 C C . ASP A 1 85 ? -9.564 -3.923 -8.278 1.00 97.75 85 ASP A C 1
ATOM 710 O O . ASP A 1 85 ? -8.810 -4.585 -8.993 1.00 97.75 85 ASP A O 1
ATOM 714 N N . GLY A 1 86 ? -9.426 -2.599 -8.151 1.00 97.38 86 GLY A N 1
ATOM 715 C CA . GLY A 1 86 ? -8.381 -1.834 -8.826 1.00 97.38 86 GLY A CA 1
ATOM 716 C C . GLY A 1 86 ? -6.959 -2.198 -8.385 1.00 97.38 86 GLY A C 1
ATOM 717 O O . GLY A 1 86 ? -6.050 -2.173 -9.215 1.00 97.38 86 GLY A O 1
ATOM 718 N N . LEU A 1 87 ? -6.740 -2.540 -7.109 1.00 97.62 87 LEU A N 1
ATOM 719 C CA . LEU A 1 87 ? -5.444 -3.040 -6.631 1.00 97.62 87 LEU A CA 1
ATOM 720 C C . LEU A 1 87 ? -5.164 -4.448 -7.167 1.00 97.62 87 LEU A C 1
ATOM 722 O O . LEU A 1 87 ? -4.080 -4.693 -7.694 1.00 97.62 87 LEU A O 1
ATOM 726 N N . ALA A 1 88 ? -6.142 -5.351 -7.064 1.00 97.69 88 ALA A N 1
ATOM 727 C CA . ALA A 1 88 ? -6.016 -6.738 -7.503 1.00 97.69 88 ALA A CA 1
ATOM 728 C C . ALA A 1 88 ? -5.730 -6.844 -9.009 1.00 97.69 88 ALA A C 1
ATOM 730 O O . ALA A 1 88 ? -4.922 -7.668 -9.426 1.00 97.69 88 ALA A O 1
ATOM 731 N N . ALA A 1 89 ? -6.327 -5.969 -9.824 1.00 97.94 89 ALA A N 1
ATOM 732 C CA . ALA A 1 89 ? -6.103 -5.933 -11.268 1.00 97.94 89 ALA A CA 1
ATOM 733 C C . ALA A 1 89 ? -4.672 -5.526 -11.679 1.00 97.94 89 ALA A C 1
ATOM 735 O O . ALA A 1 89 ? -4.272 -5.780 -12.814 1.00 97.94 89 ALA A O 1
ATOM 736 N N . GLN A 1 90 ? -3.902 -4.888 -10.791 1.00 98.19 90 GLN A N 1
ATOM 737 C CA . GLN A 1 90 ? -2.549 -4.395 -11.086 1.00 98.19 90 GLN A CA 1
ATOM 738 C C . GLN A 1 90 ? -1.437 -5.378 -10.709 1.00 98.19 90 GLN A C 1
ATOM 740 O O . GLN A 1 90 ? -0.274 -5.123 -11.025 1.00 98.19 90 GLN A O 1
ATOM 745 N N . VAL A 1 91 ? -1.756 -6.475 -10.019 1.00 98.38 91 VAL A N 1
ATOM 746 C CA . VAL A 1 91 ? -0.750 -7.374 -9.443 1.00 98.38 91 VAL A CA 1
ATOM 747 C C . VAL A 1 91 ? -0.936 -8.825 -9.902 1.00 98.38 91 VAL A C 1
ATOM 749 O O . VAL A 1 91 ? -2.033 -9.218 -10.299 1.00 98.38 91 VAL A O 1
ATOM 752 N N . PRO A 1 92 ? 0.125 -9.651 -9.862 1.00 96.75 92 PRO A N 1
ATOM 753 C CA . PRO A 1 92 ? 0.011 -11.092 -10.071 1.00 96.75 92 PRO A CA 1
ATOM 754 C C . PRO A 1 92 ? -0.950 -11.767 -9.079 1.00 96.75 92 PRO A C 1
ATOM 756 O O . PRO A 1 92 ? -1.152 -11.291 -7.965 1.00 96.75 92 PRO A O 1
ATOM 759 N N . LYS A 1 93 ? -1.507 -12.922 -9.465 1.00 95.62 93 LYS A N 1
ATOM 760 C CA . LYS A 1 93 ? -2.489 -13.678 -8.661 1.00 95.62 93 LYS A CA 1
ATOM 761 C C . LYS A 1 93 ? -1.960 -14.107 -7.284 1.00 95.62 93 LYS A C 1
ATOM 763 O O . LYS A 1 93 ? -2.740 -14.278 -6.355 1.00 95.62 93 LYS A O 1
ATOM 768 N N . ASP A 1 94 ? -0.658 -14.330 -7.182 1.00 94.31 94 ASP A N 1
ATOM 769 C CA . ASP A 1 94 ? 0.068 -14.744 -5.982 1.00 94.31 94 ASP A CA 1
ATOM 770 C C . ASP A 1 94 ? 0.540 -13.562 -5.116 1.00 94.31 94 ASP A C 1
ATOM 772 O O . ASP A 1 94 ? 1.156 -13.772 -4.074 1.00 94.31 94 ASP A O 1
ATOM 776 N N . PHE A 1 95 ? 0.253 -12.318 -5.511 1.00 97.94 95 PHE A N 1
ATOM 777 C CA . PHE A 1 95 ? 0.604 -11.140 -4.725 1.00 97.94 95 PHE A CA 1
ATOM 778 C C . PHE A 1 95 ? -0.301 -11.004 -3.494 1.00 97.94 95 PHE A C 1
ATOM 780 O O . PHE A 1 95 ? -1.527 -11.095 -3.585 1.00 97.94 95 PHE A O 1
ATOM 787 N N . VAL A 1 96 ? 0.299 -10.730 -2.337 1.00 97.69 96 VAL A N 1
ATOM 788 C CA . VAL A 1 96 ? -0.415 -10.633 -1.058 1.00 97.69 96 VAL A CA 1
ATOM 789 C C . VAL A 1 96 ? -0.557 -9.173 -0.629 1.00 97.69 96 VAL A C 1
ATOM 791 O O . VAL A 1 96 ? 0.393 -8.402 -0.677 1.00 97.69 96 VAL A O 1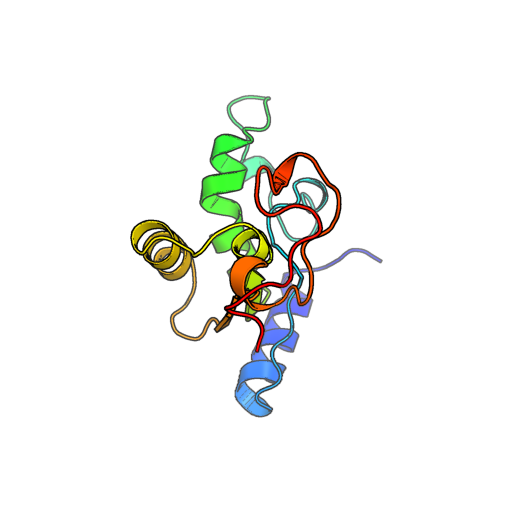
ATOM 794 N N . PHE A 1 97 ? -1.737 -8.781 -0.153 1.00 98.38 97 PHE A N 1
ATOM 795 C CA . PHE A 1 97 ? -1.943 -7.471 0.467 1.00 98.38 97 PHE A CA 1
ATOM 796 C C . PHE A 1 97 ? -2.132 -7.619 1.974 1.00 98.38 97 PHE A C 1
ATOM 798 O O . PHE A 1 97 ? -2.881 -8.484 2.428 1.00 98.38 97 PHE A O 1
ATOM 805 N N . SER A 1 98 ? -1.503 -6.732 2.743 1.00 97.81 98 SER A N 1
ATOM 806 C CA . SER A 1 98 ? -1.800 -6.539 4.163 1.00 97.81 98 SER A CA 1
ATOM 807 C C . SER A 1 98 ? -2.548 -5.220 4.333 1.00 97.81 98 SER A C 1
ATOM 809 O O . SER A 1 98 ? -1.980 -4.154 4.113 1.00 97.81 98 SER A O 1
ATOM 811 N N . PHE A 1 99 ? -3.835 -5.266 4.674 1.00 97.69 99 PHE A N 1
ATOM 812 C CA . PHE A 1 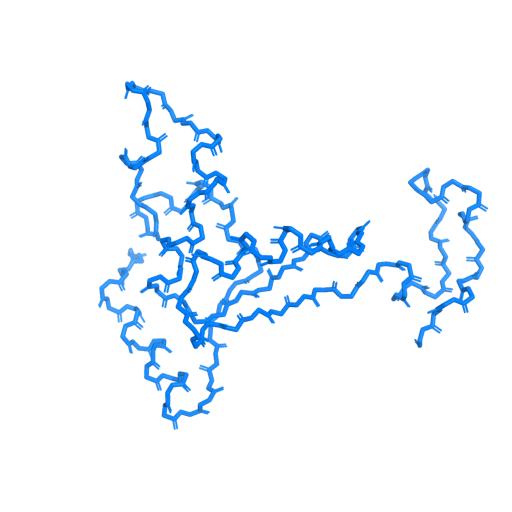99 ? -4.633 -4.057 4.885 1.00 97.69 99 PHE A CA 1
ATOM 813 C C . PHE A 1 99 ? -4.607 -3.657 6.351 1.00 97.69 99 PHE A C 1
ATOM 815 O O . PHE A 1 99 ? -4.943 -4.453 7.230 1.00 97.69 99 PHE A O 1
ATOM 822 N N . LYS A 1 100 ? -4.257 -2.400 6.619 1.00 97.50 100 LYS A N 1
ATOM 823 C CA . LYS A 1 100 ? -4.309 -1.875 7.978 1.00 97.50 100 LYS A CA 1
ATOM 824 C C . LYS A 1 100 ? -5.762 -1.732 8.419 1.00 97.50 100 LYS A C 1
ATOM 826 O O . LYS A 1 100 ? -6.574 -1.141 7.705 1.00 97.50 100 LYS A O 1
ATOM 831 N N . VAL A 1 101 ? -6.089 -2.285 9.583 1.00 96.56 101 VAL A N 1
ATOM 832 C CA . VAL A 1 101 ? -7.442 -2.201 10.146 1.00 96.56 101 VAL A CA 1
ATOM 833 C C . VAL A 1 101 ? -7.774 -0.728 10.458 1.00 96.56 101 VAL A C 1
ATOM 835 O O . VAL A 1 101 ? -6.901 -0.034 10.990 1.00 96.56 101 VAL A O 1
ATOM 838 N N . PRO A 1 102 ? -8.987 -0.239 10.123 1.00 96.44 102 PRO A N 1
ATOM 839 C CA . PRO A 1 102 ? -9.389 1.143 10.374 1.00 96.44 102 PRO A CA 1
ATOM 840 C C . PRO A 1 102 ? -9.295 1.584 11.837 1.00 96.44 102 PRO A C 1
ATOM 842 O O . PRO A 1 102 ? -9.531 0.807 12.765 1.00 96.44 102 PRO A O 1
ATOM 845 N N . ASP A 1 103 ? -9.040 2.874 12.029 1.00 95.50 103 ASP A N 1
ATOM 846 C CA . ASP A 1 103 ? -8.978 3.553 13.318 1.00 95.50 103 ASP A CA 1
ATOM 847 C C . ASP A 1 103 ? -10.304 3.496 14.090 1.00 95.50 103 ASP A C 1
ATOM 849 O O . ASP A 1 103 ? -10.301 3.373 15.316 1.00 95.50 103 ASP A O 1
ATOM 853 N N . ASP A 1 104 ? -11.421 3.442 13.363 1.00 93.81 104 ASP A N 1
ATOM 854 C CA . ASP A 1 104 ? -12.761 3.133 13.865 1.00 93.81 104 ASP A CA 1
ATOM 855 C C . ASP A 1 104 ? -12.833 1.816 14.657 1.00 93.81 104 ASP A C 1
ATOM 857 O O . ASP A 1 104 ? -13.728 1.662 15.483 1.00 93.81 104 ASP A O 1
ATOM 861 N N . ILE A 1 105 ? -11.908 0.876 14.436 1.00 95.81 105 ILE A N 1
ATOM 862 C CA . ILE A 1 105 ? -11.841 -0.426 15.121 1.00 95.81 105 ILE A CA 1
ATOM 863 C C . ILE A 1 105 ? -10.644 -0.480 16.082 1.00 95.81 105 ILE A C 1
ATOM 865 O O . ILE A 1 105 ? -10.738 -1.051 17.163 1.00 95.81 105 ILE A O 1
ATOM 869 N N . THR A 1 106 ? -9.499 0.109 15.725 1.00 96.75 106 THR A N 1
ATOM 870 C CA . THR A 1 106 ? -8.256 -0.072 16.502 1.00 96.75 106 THR A CA 1
ATOM 871 C C . THR A 1 106 ? -8.025 0.966 17.599 1.00 96.75 106 THR A C 1
ATOM 873 O O . THR A 1 106 ? -7.138 0.787 18.431 1.00 96.75 106 THR A O 1
ATOM 876 N N . ILE A 1 107 ? -8.758 2.082 17.613 1.00 96.75 107 ILE A N 1
ATOM 877 C CA . ILE A 1 107 ? -8.600 3.108 18.652 1.00 96.75 107 ILE A CA 1
ATOM 878 C C . ILE A 1 107 ? -9.487 2.776 19.852 1.00 96.75 107 ILE A C 1
ATOM 880 O O . ILE A 1 107 ? -10.698 2.685 19.705 1.00 96.75 107 ILE A O 1
ATOM 884 N N . LYS A 1 108 ? -8.908 2.680 21.057 1.00 97.38 108 LYS A N 1
ATOM 885 C CA . LYS A 1 108 ? -9.661 2.444 22.307 1.00 97.38 108 LYS A CA 1
ATOM 886 C C . LYS A 1 108 ? -10.481 3.651 22.760 1.00 97.38 108 LYS A C 1
ATOM 888 O O . LYS A 1 108 ? -11.656 3.531 23.100 1.00 97.38 108 LYS A O 1
ATOM 893 N N . THR A 1 109 ? -9.847 4.817 22.768 1.00 97.75 109 THR A N 1
ATOM 894 C CA . THR A 1 109 ? -10.462 6.104 23.106 1.00 97.75 109 THR A CA 1
ATOM 895 C C . THR A 1 109 ? -10.031 7.095 22.048 1.00 97.75 109 THR A C 1
ATOM 897 O O . THR A 1 109 ? -8.831 7.255 21.817 1.00 97.75 109 THR A O 1
ATOM 900 N N . PHE A 1 110 ? -10.991 7.746 21.396 1.00 97.44 110 PHE A N 1
ATOM 901 C CA . PHE A 1 110 ? -10.684 8.680 20.322 1.00 97.44 110 PHE A CA 1
ATOM 902 C C . PHE A 1 110 ? -9.856 9.858 20.852 1.00 97.44 110 PHE A C 1
ATOM 904 O O . PHE A 1 110 ? -10.255 10.485 21.838 1.00 97.44 110 PHE A O 1
ATOM 911 N N . PRO A 1 111 ? -8.718 10.190 20.217 1.00 96.56 111 PRO A N 1
ATOM 912 C CA . PRO A 1 111 ? -7.937 11.368 20.570 1.00 96.56 111 PRO A CA 1
ATOM 913 C C . PRO A 1 111 ? -8.767 12.657 20.520 1.00 96.56 111 PRO A C 1
ATOM 915 O O . PRO A 1 111 ? -9.703 12.779 19.727 1.00 96.56 111 PRO A O 1
ATOM 918 N N . HIS A 1 112 ? -8.381 13.657 21.316 1.00 96.69 112 HIS A N 1
ATOM 919 C CA . HIS A 1 112 ? -8.937 15.013 21.241 1.00 96.69 112 HIS A CA 1
ATOM 920 C C . HIS A 1 112 ? -8.403 15.765 20.010 1.00 96.69 112 HIS A C 1
ATOM 922 O O . HIS A 1 112 ? -7.671 16.744 20.129 1.00 96.69 112 HIS A O 1
ATOM 928 N N . LEU A 1 113 ? -8.738 15.272 18.818 1.00 94.88 113 LEU A N 1
ATOM 929 C CA . LEU A 1 113 ? -8.364 15.861 17.535 1.00 94.88 113 LEU A CA 1
ATOM 930 C C . LEU A 1 113 ? -9.619 16.199 16.731 1.00 94.88 113 LEU A C 1
ATOM 932 O O . LEU A 1 113 ? -10.590 15.442 16.733 1.00 94.88 113 LEU A O 1
ATOM 936 N N . ASN A 1 114 ? -9.560 17.303 15.981 1.00 94.12 114 ASN A N 1
ATOM 937 C CA . ASN A 1 114 ? -10.683 17.788 15.169 1.00 94.12 114 ASN A CA 1
ATOM 938 C C . ASN A 1 114 ? -11.185 16.748 14.153 1.00 94.12 114 ASN A C 1
ATOM 940 O O . ASN A 1 114 ? -12.369 16.730 13.834 1.00 94.12 114 ASN A O 1
ATOM 944 N N . THR A 1 115 ? -10.311 15.856 13.675 1.00 91.38 115 THR A N 1
ATOM 945 C CA . THR A 1 115 ? -10.651 14.779 12.729 1.00 91.38 115 THR A CA 1
ATOM 946 C C . THR A 1 115 ? -11.693 13.798 13.266 1.00 91.38 115 THR A C 1
ATOM 948 O O . THR A 1 115 ? -12.401 13.185 12.474 1.00 91.38 115 THR A O 1
ATOM 951 N N . PHE A 1 116 ? -11.820 13.658 14.590 1.00 93.56 116 PHE A N 1
ATOM 952 C CA . PHE A 1 116 ? -12.792 12.752 15.210 1.00 93.56 116 PHE A CA 1
ATOM 953 C C . PHE A 1 116 ? -14.141 13.416 15.520 1.00 93.56 116 PHE A C 1
ATOM 955 O O . PHE A 1 116 ? -15.081 12.708 15.886 1.00 93.56 116 PHE A O 1
ATOM 962 N N . GLY A 1 117 ? -14.263 14.739 15.349 1.00 94.75 117 GLY A N 1
ATOM 963 C CA . GLY A 1 117 ? -15.508 15.484 15.567 1.00 94.75 117 GLY A CA 1
ATOM 964 C C . GLY A 1 117 ? -16.153 15.157 16.916 1.00 94.75 117 GLY A C 1
ATOM 965 O O . GLY A 1 117 ? -15.480 15.124 17.946 1.00 94.75 117 GLY A O 1
ATOM 966 N N . ASP A 1 118 ? -17.443 14.821 16.900 1.00 95.75 118 ASP A N 1
ATOM 967 C CA . ASP A 1 118 ? -18.215 14.483 18.103 1.00 95.75 118 ASP A CA 1
ATOM 968 C C . ASP A 1 118 ? -17.707 13.248 18.855 1.00 95.75 118 ASP A C 1
ATOM 970 O O . ASP A 1 118 ? -18.129 13.001 19.988 1.00 95.75 118 ASP A O 1
ATOM 974 N N . ARG A 1 119 ? -16.839 12.437 18.243 1.00 95.50 119 ARG A N 1
ATOM 975 C CA . ARG A 1 119 ? -16.254 11.250 18.875 1.00 95.50 119 ARG A CA 1
ATOM 976 C C . ARG A 1 119 ? -15.027 11.582 19.716 1.00 95.50 119 ARG A C 1
ATOM 978 O O . ARG A 1 119 ? -14.662 10.772 20.560 1.00 95.50 119 ARG A O 1
ATOM 985 N N . ALA A 1 120 ? -14.414 12.750 19.523 1.00 97.25 120 ALA A N 1
ATOM 986 C CA . ALA A 1 120 ? -13.194 13.152 20.213 1.00 97.25 120 ALA A CA 1
ATOM 987 C C . ALA A 1 120 ? -13.319 13.011 21.744 1.00 97.25 120 ALA A C 1
ATOM 989 O O . ALA A 1 120 ? -14.267 13.506 22.355 1.00 97.25 120 ALA A O 1
ATOM 990 N N . GLY A 1 121 ? -12.364 12.316 22.367 1.00 97.12 121 GLY A N 1
ATOM 991 C CA . GLY A 1 121 ? -12.332 12.043 23.808 1.00 97.12 121 GLY A CA 1
ATOM 992 C C . GLY A 1 121 ? -13.262 10.928 24.295 1.00 97.12 121 GLY A C 1
ATOM 993 O O . GLY A 1 121 ? -13.196 10.555 25.465 1.00 97.12 121 GLY A O 1
ATOM 994 N N . LYS A 1 122 ? -14.132 10.377 23.439 1.00 97.81 122 LYS A N 1
ATOM 995 C CA . LYS A 1 122 ? -15.068 9.311 23.820 1.00 97.81 122 LYS A CA 1
ATOM 996 C C . LYS A 1 122 ? -14.422 7.934 23.669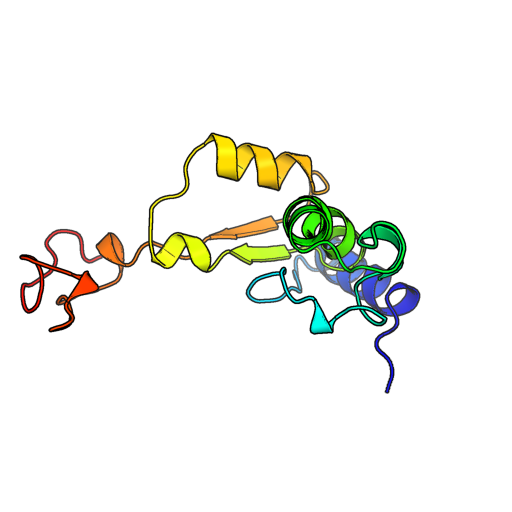 1.00 97.81 122 LYS A C 1
ATOM 998 O O . LYS A 1 122 ? -13.572 7.717 22.804 1.00 97.81 122 LYS A O 1
ATOM 1003 N N . ALA A 1 123 ? -14.850 6.990 24.507 1.00 97.81 123 ALA A N 1
ATOM 1004 C CA . ALA A 1 123 ? -14.520 5.579 24.323 1.00 97.81 123 ALA A CA 1
ATOM 1005 C C . ALA A 1 123 ? -15.104 5.079 22.993 1.00 97.81 123 ALA A C 1
ATOM 1007 O O . ALA A 1 123 ? -16.226 5.445 22.632 1.00 97.81 123 ALA A O 1
ATOM 1008 N N . ASN A 1 124 ? -14.347 4.259 22.272 1.00 97.25 124 ASN A N 1
ATOM 1009 C CA . ASN A 1 124 ? -14.800 3.680 21.019 1.00 97.25 124 ASN A CA 1
ATOM 1010 C C . ASN A 1 124 ? -15.628 2.411 21.289 1.00 97.25 124 ASN A C 1
ATOM 1012 O O . ASN A 1 124 ? -15.076 1.438 21.805 1.00 97.25 124 ASN A O 1
ATOM 1016 N N . PRO A 1 125 ? -16.925 2.378 20.932 1.00 96.19 125 PRO A N 1
ATOM 1017 C CA . PRO A 1 125 ? -17.760 1.197 21.145 1.00 96.19 125 PRO A CA 1
ATOM 1018 C C . PRO A 1 125 ? -17.373 -0.001 20.263 1.00 96.19 125 PRO A C 1
ATOM 1020 O O . PRO A 1 125 ? -17.835 -1.106 20.528 1.00 96.19 125 PRO A O 1
ATOM 1023 N N . TYR A 1 126 ? -16.549 0.204 19.232 1.00 95.50 126 TYR A N 1
ATOM 1024 C CA . TYR A 1 126 ? -16.103 -0.834 18.297 1.00 95.50 126 TYR A CA 1
ATOM 1025 C C . TYR A 1 126 ? -14.651 -1.270 18.520 1.00 95.50 126 TYR A C 1
ATOM 1027 O O . TYR A 1 126 ? -14.100 -1.988 17.687 1.00 95.50 126 TYR A O 1
ATOM 1035 N N . PHE A 1 127 ? -14.022 -0.824 19.612 1.00 96.06 127 PHE A N 1
ATOM 1036 C CA . PHE A 1 127 ? -12.663 -1.238 19.938 1.00 96.06 127 PHE A CA 1
ATOM 1037 C C . PHE A 1 127 ? -12.603 -2.744 20.225 1.00 96.06 127 PHE A C 1
ATOM 1039 O O . PHE A 1 127 ? -13.368 -3.238 21.057 1.00 96.06 127 PHE A O 1
ATOM 1046 N N . LEU A 1 128 ? -11.691 -3.438 19.536 1.00 87.38 128 LEU A N 1
ATOM 1047 C CA . LEU A 1 128 ? -11.379 -4.858 19.738 1.00 87.38 128 LEU A CA 1
ATOM 1048 C C . LEU A 1 128 ? -10.354 -5.068 20.859 1.00 87.38 128 LEU A C 1
ATOM 1050 O O . LEU A 1 128 ? -9.337 -4.339 20.879 1.00 87.38 128 LEU A O 1
#

pLDDT: mean 95.09, std 5.11, range [52.94, 98.62]